Protein AF-A0A7Y7E959-F1 (afdb_monomer_lite)

Radius of gyration: 25.01 Å; chains: 1; bounding box: 58×34×70 Å

Secondary structure (DSSP, 8-state):
-------TT---PSPP-------GGG--PPTT---TT--SS--HHHHHHHHH----PPPPPPPPPPPP-----------------EEEEE----TT--SPPPEEEEETT-SS--S---B-HHHHHHHHTSTTEEE-TTTTGGGG--

Structure (mmCIF, N/CA/C/O backbone):
data_AF-A0A7Y7E959-F1
#
_entry.id   AF-A0A7Y7E959-F1
#
loop_
_atom_site.group_PDB
_atom_site.id
_atom_site.type_symbol
_atom_site.label_atom_id
_atom_site.label_alt_id
_atom_site.label_comp_id
_atom_site.label_asym_id
_atom_site.label_entity_id
_atom_site.label_seq_id
_atom_site.pdbx_PDB_ins_code
_atom_site.Cartn_x
_atom_site.Cartn_y
_atom_site.Cartn_z
_atom_site.occupancy
_atom_site.B_iso_or_equiv
_atom_site.auth_seq_id
_atom_site.auth_comp_id
_atom_site.auth_asym_id
_atom_site.auth_atom_id
_atom_site.pdbx_PDB_model_num
ATOM 1 N N . MET A 1 1 ? -0.952 -11.302 -25.608 1.00 34.75 1 MET A N 1
ATOM 2 C CA . MET A 1 1 ? -1.424 -11.333 -24.206 1.00 34.75 1 MET A CA 1
ATOM 3 C C . MET A 1 1 ? -0.225 -11.625 -23.324 1.00 34.75 1 MET A C 1
ATOM 5 O O . MET A 1 1 ? 0.268 -12.743 -23.347 1.00 34.75 1 MET A O 1
ATOM 9 N N . VAL A 1 2 ? 0.315 -10.606 -22.654 1.00 35.78 2 VAL A N 1
ATOM 10 C CA . VAL A 1 2 ? 1.487 -10.753 -21.779 1.00 35.78 2 VAL A CA 1
ATOM 11 C C . VAL A 1 2 ? 0.981 -11.127 -20.390 1.00 35.78 2 VAL A C 1
ATOM 13 O O . VAL A 1 2 ? 0.243 -10.364 -19.771 1.00 35.78 2 VAL A O 1
ATOM 16 N N . ALA A 1 3 ? 1.325 -12.327 -19.929 1.00 35.06 3 ALA A N 1
ATOM 17 C CA . ALA A 1 3 ? 0.996 -12.781 -18.588 1.00 35.06 3 ALA A CA 1
ATOM 18 C C . ALA A 1 3 ? 1.910 -12.071 -17.580 1.00 35.06 3 ALA A C 1
ATOM 20 O O . ALA A 1 3 ? 3.112 -12.328 -17.525 1.00 35.06 3 ALA A O 1
ATOM 21 N N . HIS A 1 4 ? 1.337 -11.169 -16.784 1.00 35.56 4 HIS A N 1
ATOM 22 C CA . HIS A 1 4 ? 2.003 -10.613 -15.612 1.00 35.56 4 HIS A CA 1
ATOM 23 C C . HIS A 1 4 ? 2.053 -11.691 -14.528 1.00 35.56 4 HIS A C 1
ATOM 25 O O . HIS A 1 4 ? 1.035 -12.045 -13.933 1.00 35.56 4 HIS A O 1
ATOM 31 N N . GLN A 1 5 ? 3.238 -12.249 -14.291 1.00 43.41 5 GLN A N 1
ATOM 32 C CA . GLN A 1 5 ? 3.444 -13.220 -13.226 1.00 43.41 5 GLN A CA 1
ATOM 33 C C . GLN A 1 5 ? 3.512 -12.476 -11.884 1.00 43.41 5 GLN A C 1
ATOM 35 O O . GLN A 1 5 ? 4.508 -11.834 -11.557 1.00 43.41 5 GLN A O 1
ATOM 40 N N . PHE A 1 6 ? 2.429 -12.537 -11.108 1.00 37.62 6 PHE A N 1
ATOM 41 C CA . PHE A 1 6 ? 2.390 -12.029 -9.738 1.00 37.62 6 PHE A CA 1
ATOM 42 C C . PHE A 1 6 ? 3.147 -12.987 -8.812 1.00 37.62 6 PHE A C 1
ATOM 44 O O . PHE A 1 6 ? 2.645 -14.049 -8.441 1.00 37.62 6 PHE A O 1
ATOM 51 N N . ILE A 1 7 ? 4.364 -12.615 -8.416 1.00 48.03 7 ILE A N 1
ATOM 52 C CA . ILE A 1 7 ? 5.120 -13.330 -7.383 1.00 48.03 7 ILE A CA 1
ATOM 53 C C . ILE A 1 7 ? 4.596 -12.890 -6.005 1.00 48.03 7 ILE A C 1
ATOM 55 O O . ILE A 1 7 ? 5.007 -11.875 -5.459 1.00 48.03 7 ILE A O 1
ATOM 59 N N . ALA A 1 8 ? 3.636 -13.656 -5.482 1.00 49.47 8 ALA A N 1
ATOM 60 C CA . ALA A 1 8 ? 3.380 -13.982 -4.069 1.00 49.47 8 ALA A CA 1
ATOM 61 C C . ALA A 1 8 ? 3.613 -12.930 -2.950 1.00 49.47 8 ALA A C 1
ATOM 63 O O . ALA A 1 8 ? 3.989 -13.314 -1.844 1.00 49.47 8 ALA A O 1
ATOM 64 N N . GLY A 1 9 ? 3.354 -11.639 -3.175 1.00 51.16 9 GLY A N 1
ATOM 65 C CA . GLY A 1 9 ? 3.061 -10.664 -2.108 1.00 51.16 9 GLY A CA 1
ATOM 66 C C . GLY A 1 9 ? 4.108 -10.507 -0.993 1.00 51.16 9 GLY A C 1
ATOM 67 O O . GLY A 1 9 ? 3.758 -10.072 0.101 1.00 51.16 9 GLY A O 1
ATOM 68 N N . ARG A 1 10 ? 5.374 -10.867 -1.231 1.00 48.09 10 ARG A N 1
ATOM 69 C CA . ARG A 1 10 ? 6.486 -10.548 -0.329 1.00 48.09 10 ARG A CA 1
ATOM 70 C C . ARG A 1 10 ? 7.177 -9.299 -0.850 1.00 48.09 10 ARG A C 1
ATOM 72 O O . ARG A 1 10 ? 7.672 -9.302 -1.974 1.00 48.09 10 ARG A O 1
ATOM 79 N N . ASP A 1 11 ? 7.200 -8.257 -0.026 1.00 48.28 11 ASP A N 1
ATOM 80 C CA . ASP A 1 11 ? 7.932 -7.019 -0.288 1.00 48.28 11 ASP A CA 1
ATOM 81 C C . ASP A 1 11 ? 9.433 -7.325 -0.187 1.00 48.28 11 ASP A C 1
ATOM 83 O O . ASP A 1 11 ? 10.053 -7.279 0.876 1.00 48.28 11 ASP A O 1
ATOM 87 N N . LEU A 1 12 ? 10.007 -7.777 -1.301 1.00 52.44 12 LEU A N 1
ATOM 88 C CA . LEU A 1 12 ? 11.447 -7.883 -1.448 1.00 52.44 12 LEU A CA 1
ATOM 89 C C . LEU A 1 12 ? 11.965 -6.464 -1.681 1.00 52.44 12 LEU A C 1
ATOM 91 O O . LEU A 1 12 ? 11.707 -5.865 -2.725 1.00 52.44 12 LEU A O 1
ATOM 95 N N . CYS A 1 13 ? 12.676 -5.927 -0.690 1.00 48.81 13 CYS A N 1
ATOM 96 C CA . CYS A 1 13 ? 13.436 -4.690 -0.828 1.00 48.81 13 CYS A CA 1
ATOM 97 C C . CYS A 1 13 ? 14.339 -4.829 -2.066 1.00 48.81 13 CYS A C 1
ATOM 99 O O . CYS A 1 13 ? 15.166 -5.744 -2.117 1.00 48.81 13 CYS A O 1
ATOM 101 N N . GLU A 1 14 ? 14.141 -3.997 -3.095 1.00 47.03 14 GLU A N 1
ATOM 102 C CA . GLU A 1 14 ? 15.029 -4.007 -4.258 1.00 47.03 14 GLU A CA 1
ATOM 103 C C . GLU A 1 14 ? 16.472 -3.735 -3.802 1.00 47.03 14 GLU A C 1
ATOM 105 O O . GLU A 1 14 ? 16.700 -2.843 -2.981 1.00 47.03 14 GLU A O 1
ATOM 110 N N . PRO A 1 15 ? 17.449 -4.517 -4.295 1.00 53.41 15 PRO A N 1
ATOM 111 C CA . PRO A 1 15 ? 17.423 -5.207 -5.581 1.00 53.41 15 PRO A CA 1
ATOM 112 C C . PRO A 1 15 ? 16.905 -6.651 -5.489 1.00 53.41 15 PRO A C 1
ATOM 114 O O . PRO A 1 15 ? 17.534 -7.523 -4.891 1.00 53.41 15 PRO A O 1
ATOM 117 N N . SER A 1 16 ? 15.779 -6.926 -6.151 1.00 50.38 16 SER A N 1
ATOM 118 C CA . SER A 1 16 ? 15.330 -8.298 -6.394 1.00 50.38 16 SER A CA 1
ATOM 119 C C . SER A 1 16 ? 15.933 -8.795 -7.703 1.00 50.38 16 SER A C 1
ATOM 121 O O . SER A 1 16 ? 15.857 -8.110 -8.722 1.00 50.38 16 SER A O 1
ATOM 123 N N . ASP A 1 17 ? 16.524 -9.991 -7.699 1.00 55.38 17 ASP A N 1
ATOM 124 C CA . ASP A 1 17 ? 17.016 -10.616 -8.928 1.00 55.38 17 ASP A CA 1
ATOM 125 C C . ASP A 1 17 ? 15.818 -11.002 -9.822 1.00 55.38 17 ASP A C 1
ATOM 127 O O . ASP A 1 17 ? 15.156 -12.017 -9.594 1.00 55.38 17 ASP A O 1
ATOM 131 N N . VAL A 1 18 ? 15.532 -10.202 -10.855 1.00 56.06 18 VAL A N 1
ATOM 132 C CA . VAL A 1 18 ? 14.563 -10.572 -11.897 1.00 56.06 18 VAL A CA 1
ATOM 133 C C . VAL A 1 18 ? 15.234 -11.554 -12.852 1.00 56.06 18 VAL A C 1
ATOM 135 O O . VAL A 1 18 ? 16.032 -11.182 -13.713 1.00 56.06 18 VAL A O 1
ATOM 138 N N . HIS A 1 19 ? 14.913 -12.834 -12.688 1.00 57.28 19 HIS A N 1
ATOM 139 C CA . HIS A 1 19 ? 15.298 -13.880 -13.624 1.00 57.28 19 HIS A CA 1
ATOM 140 C C . HIS A 1 19 ? 14.173 -14.083 -14.635 1.00 57.28 19 HIS A C 1
ATOM 142 O O . HIS A 1 19 ? 13.113 -14.597 -14.290 1.00 57.28 19 HIS A O 1
ATOM 148 N N . PHE A 1 20 ? 14.411 -13.715 -15.889 1.00 58.50 20 PHE A N 1
ATOM 149 C CA . PHE A 1 20 ? 13.527 -14.062 -16.993 1.00 58.50 20 PHE A CA 1
ATOM 150 C C . PHE A 1 20 ? 14.342 -14.742 -18.091 1.00 58.50 20 PHE A C 1
ATOM 152 O O . PHE A 1 20 ? 15.460 -14.333 -18.407 1.00 58.50 20 PHE A O 1
ATOM 159 N N . THR A 1 21 ? 13.811 -15.836 -18.627 1.00 62.84 21 THR A N 1
ATOM 160 C CA . THR A 1 21 ? 14.430 -16.570 -19.730 1.00 62.84 21 THR A CA 1
ATOM 161 C C . THR A 1 21 ? 13.796 -16.096 -21.024 1.00 62.84 21 THR A C 1
ATOM 163 O O . THR A 1 21 ? 12.598 -16.275 -21.225 1.00 62.84 21 THR A O 1
ATOM 166 N N . VAL A 1 22 ? 14.598 -15.495 -21.898 1.00 69.25 22 VAL A N 1
ATOM 167 C CA . VAL A 1 22 ? 14.159 -15.091 -23.236 1.00 69.25 22 VAL A CA 1
ATOM 168 C C . VAL A 1 22 ? 14.751 -16.062 -24.247 1.00 69.25 22 VAL A C 1
ATOM 170 O O . VAL A 1 22 ? 15.962 -16.300 -24.206 1.00 69.25 22 VAL A O 1
ATOM 173 N N . PRO A 1 23 ? 13.944 -16.624 -25.160 1.00 74.06 23 PRO A N 1
ATOM 174 C CA . PRO A 1 23 ? 14.478 -17.330 -26.314 1.00 74.06 23 PRO A CA 1
ATOM 175 C C . PRO A 1 23 ? 15.409 -16.406 -27.102 1.00 74.06 23 PRO A C 1
ATOM 177 O O . PRO A 1 23 ? 15.063 -15.253 -27.355 1.00 74.06 23 PRO A O 1
ATOM 180 N N . SER A 1 24 ? 16.565 -16.909 -27.533 1.00 71.94 24 SER A N 1
ATOM 181 C CA . SER A 1 24 ? 17.538 -16.127 -28.309 1.00 71.94 24 SER A CA 1
ATOM 182 C C . SER A 1 24 ? 16.961 -15.551 -29.606 1.00 71.94 24 SER A C 1
ATOM 184 O O . SER A 1 24 ? 17.486 -14.575 -30.120 1.00 71.94 24 SER A O 1
ATOM 186 N N . THR A 1 25 ? 15.856 -16.109 -30.105 1.00 79.81 25 THR A N 1
ATOM 187 C CA . THR A 1 25 ? 15.115 -15.617 -31.276 1.00 79.81 25 THR A CA 1
ATOM 188 C C . THR A 1 25 ? 14.431 -14.265 -31.065 1.00 79.81 25 THR A C 1
ATOM 190 O O . THR A 1 25 ? 13.997 -13.667 -32.038 1.00 79.81 25 THR A O 1
ATOM 193 N N . HIS A 1 26 ? 14.294 -13.793 -29.823 1.00 74.06 26 HIS A N 1
ATOM 194 C CA . HIS A 1 26 ? 13.663 -12.508 -29.498 1.00 74.06 26 HIS A CA 1
ATOM 195 C C . HIS A 1 26 ? 14.675 -11.445 -29.043 1.00 74.06 26 HIS A C 1
ATOM 197 O O . HIS A 1 26 ? 14.280 -10.432 -28.467 1.00 74.06 26 HIS A O 1
ATOM 203 N N . VAL A 1 27 ? 15.975 -11.687 -29.236 1.00 79.75 27 VAL A N 1
ATOM 204 C CA . VAL A 1 27 ? 17.041 -10.754 -28.858 1.00 79.75 27 VAL A CA 1
ATOM 205 C C . VAL A 1 27 ? 17.929 -10.508 -30.070 1.00 79.75 27 VAL A C 1
ATOM 207 O O . VAL A 1 27 ? 18.573 -11.430 -30.563 1.00 79.75 27 VAL A O 1
ATOM 210 N N . GLU A 1 28 ? 17.993 -9.258 -30.518 1.00 83.06 28 GLU A N 1
ATOM 211 C CA . GLU A 1 28 ? 18.878 -8.838 -31.604 1.00 83.06 28 GLU A CA 1
ATOM 212 C C . GLU A 1 28 ? 20.068 -8.047 -31.039 1.00 83.06 28 GLU A C 1
ATOM 214 O O . GLU A 1 28 ? 19.875 -7.158 -30.201 1.00 83.06 28 GLU A O 1
ATOM 219 N N . PRO A 1 29 ? 21.313 -8.363 -31.442 1.00 83.94 29 PRO A N 1
ATOM 220 C CA . PRO A 1 29 ? 22.469 -7.538 -31.113 1.00 83.94 29 PRO A CA 1
ATOM 221 C C . PRO A 1 29 ? 22.328 -6.133 -31.704 1.00 83.94 29 PRO A C 1
ATOM 223 O O . PRO A 1 29 ? 21.907 -5.978 -32.848 1.00 83.94 29 PRO A O 1
ATOM 226 N N . LEU A 1 30 ? 22.747 -5.112 -30.955 1.00 87.88 30 LEU A N 1
ATOM 227 C CA . LEU A 1 30 ? 22.819 -3.752 -31.486 1.00 87.88 30 LEU A CA 1
ATOM 228 C C . LEU A 1 30 ? 23.980 -3.636 -32.477 1.00 87.88 30 LEU A C 1
ATOM 230 O O . LEU A 1 30 ? 25.120 -4.000 -32.168 1.00 87.88 30 LEU A O 1
ATOM 234 N N . GLU A 1 31 ? 23.691 -3.095 -33.658 1.00 90.56 31 GLU A N 1
ATOM 235 C CA . GLU A 1 31 ? 24.688 -2.877 -34.701 1.00 90.56 31 GLU A CA 1
ATOM 236 C C . GLU A 1 31 ? 25.823 -1.964 -34.203 1.00 90.56 31 GLU A C 1
ATOM 238 O O . GLU A 1 31 ? 25.614 -1.033 -33.423 1.00 90.56 31 GLU A O 1
ATOM 243 N N . GLY A 1 32 ? 27.062 -2.278 -34.592 1.00 91.06 32 GLY A N 1
ATOM 244 C CA . GLY A 1 32 ? 28.259 -1.547 -34.158 1.00 91.06 32 GLY A CA 1
ATOM 245 C C . GLY A 1 32 ? 28.684 -1.787 -32.702 1.00 91.06 32 GLY A C 1
ATOM 246 O O . GLY A 1 32 ? 29.737 -1.300 -32.290 1.00 91.06 32 GLY A O 1
ATOM 247 N N . THR A 1 33 ? 27.926 -2.563 -31.919 1.00 88.62 33 THR A N 1
ATOM 248 C CA . THR A 1 33 ? 28.260 -2.851 -30.518 1.00 88.62 33 THR A CA 1
ATOM 249 C C . THR A 1 33 ? 29.022 -4.167 -30.392 1.00 88.62 33 THR A C 1
ATOM 251 O O . THR A 1 33 ? 28.524 -5.243 -30.720 1.00 88.62 33 THR A O 1
ATOM 254 N N . SER A 1 34 ? 30.247 -4.101 -29.868 1.00 85.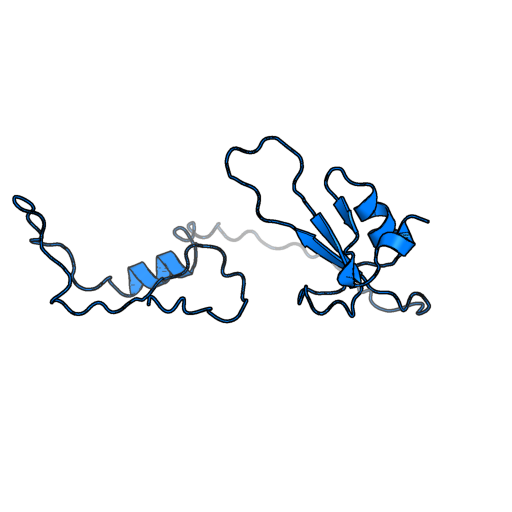88 34 SER A N 1
ATOM 255 C CA . SER A 1 34 ? 31.020 -5.299 -29.538 1.00 85.88 34 SER A CA 1
ATOM 256 C C . SER A 1 34 ? 30.619 -5.837 -28.168 1.00 85.88 34 SER A C 1
ATOM 258 O O . SER A 1 34 ? 30.806 -5.179 -27.148 1.00 85.88 34 SER A O 1
ATOM 260 N N . TYR A 1 35 ? 30.142 -7.079 -28.140 1.00 80.50 35 TYR A N 1
ATOM 261 C CA . TYR A 1 35 ? 29.845 -7.816 -26.906 1.00 80.50 35 TYR A CA 1
ATOM 262 C C . TYR A 1 35 ? 31.001 -8.729 -26.468 1.00 80.50 35 TYR A C 1
ATOM 264 O O . TYR A 1 35 ? 30.859 -9.561 -25.569 1.00 80.50 35 TYR A O 1
ATOM 272 N N . ARG A 1 36 ? 32.172 -8.602 -27.104 1.00 79.19 36 ARG A N 1
ATOM 273 C CA . ARG A 1 36 ? 33.345 -9.418 -26.786 1.00 79.19 36 ARG A CA 1
ATOM 274 C C . ARG A 1 36 ? 33.820 -9.110 -25.362 1.00 79.19 36 ARG A C 1
ATOM 276 O O . ARG A 1 36 ? 34.154 -7.976 -25.048 1.00 79.19 36 ARG A O 1
ATOM 283 N N . GLY A 1 37 ? 33.870 -10.134 -24.510 1.00 76.12 37 GLY A N 1
ATOM 284 C CA . GLY A 1 37 ? 34.273 -10.002 -23.104 1.00 76.12 37 GLY A CA 1
ATOM 285 C C . GLY A 1 37 ? 33.123 -9.721 -22.135 1.00 76.12 37 GLY A C 1
ATOM 286 O O . GLY A 1 37 ? 33.355 -9.741 -20.928 1.00 76.12 37 GLY A O 1
ATOM 287 N N . VAL A 1 38 ? 31.890 -9.534 -22.625 1.00 74.69 38 VAL A N 1
ATOM 288 C CA . VAL A 1 38 ? 30.703 -9.476 -21.763 1.00 74.69 38 VAL A CA 1
ATOM 289 C C . VAL A 1 38 ? 30.435 -10.884 -21.220 1.00 74.69 38 VAL A C 1
ATOM 291 O O . VAL A 1 38 ? 30.176 -11.805 -22.001 1.00 74.69 38 VAL A O 1
ATOM 294 N N . PRO A 1 39 ? 30.501 -11.104 -19.895 1.00 65.38 39 PRO A N 1
ATOM 295 C CA . PRO A 1 39 ? 30.267 -12.425 -19.334 1.00 65.38 39 PRO A CA 1
ATOM 296 C C . PRO A 1 39 ? 28.808 -12.838 -19.556 1.00 65.38 39 PRO A C 1
ATOM 298 O O . PRO A 1 39 ? 27.894 -12.238 -18.997 1.00 65.38 39 PRO A O 1
ATOM 301 N N . ILE A 1 40 ? 28.593 -13.910 -20.323 1.00 69.38 40 ILE A N 1
ATOM 302 C CA . ILE A 1 40 ? 27.257 -14.482 -20.595 1.00 69.38 40 ILE A CA 1
ATOM 303 C C . ILE A 1 40 ? 26.606 -14.998 -19.295 1.00 69.38 40 ILE A C 1
ATOM 305 O O . ILE A 1 40 ? 25.390 -15.142 -19.192 1.00 69.38 40 ILE A O 1
ATOM 309 N N . ARG A 1 41 ? 27.416 -15.259 -18.261 1.00 62.44 41 ARG A N 1
ATOM 310 C CA . ARG A 1 41 ? 26.965 -15.655 -16.925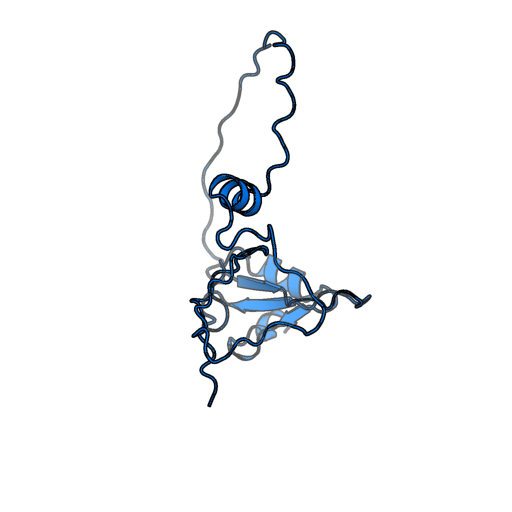 1.00 62.44 41 ARG A CA 1
ATOM 311 C C . ARG A 1 41 ? 27.557 -14.717 -15.881 1.00 62.44 41 ARG A C 1
ATOM 313 O O . ARG A 1 41 ? 28.770 -14.510 -15.843 1.00 62.44 41 ARG A O 1
ATOM 320 N N . ARG A 1 42 ? 26.714 -14.190 -14.989 1.00 64.62 42 ARG A N 1
ATOM 321 C CA . ARG A 1 42 ? 27.190 -13.462 -13.806 1.00 64.62 42 ARG A CA 1
ATOM 322 C C . ARG A 1 42 ? 27.929 -14.430 -12.881 1.00 64.62 42 ARG A C 1
ATOM 324 O O . ARG A 1 42 ? 27.439 -15.515 -12.579 1.00 64.62 42 ARG A O 1
ATOM 331 N N . HIS A 1 43 ? 29.103 -14.023 -12.407 1.00 72.50 43 HIS A N 1
ATOM 332 C CA . HIS A 1 43 ? 29.883 -14.803 -11.449 1.00 72.50 43 HIS A CA 1
ATOM 333 C C . HIS A 1 43 ? 29.087 -14.975 -10.143 1.00 72.50 43 HIS A C 1
ATOM 335 O O . HIS A 1 43 ? 28.620 -13.986 -9.577 1.00 72.50 43 HIS A O 1
ATOM 341 N N . LEU A 1 44 ? 28.971 -16.201 -9.619 1.00 63.72 44 LEU A N 1
ATOM 342 C CA . LEU A 1 44 ? 28.147 -16.512 -8.434 1.00 63.72 44 LEU A CA 1
ATOM 343 C C . LEU A 1 44 ? 28.481 -15.627 -7.217 1.00 63.72 44 LEU A C 1
ATOM 345 O O . LEU A 1 44 ? 27.588 -15.187 -6.501 1.00 63.72 44 LEU A O 1
ATOM 349 N N . LYS A 1 45 ? 29.760 -15.271 -7.024 1.00 63.09 45 LYS A N 1
ATOM 350 C CA . LYS A 1 45 ? 30.181 -14.318 -5.972 1.00 63.09 45 LYS A CA 1
ATOM 351 C C . LYS A 1 45 ? 29.654 -12.888 -6.177 1.00 63.09 45 LYS A C 1
ATOM 353 O O . LYS A 1 45 ? 29.420 -12.187 -5.201 1.00 63.09 45 LYS A O 1
ATOM 358 N N . ALA A 1 46 ? 29.482 -12.430 -7.418 1.00 61.25 46 ALA A N 1
ATOM 359 C CA . ALA A 1 46 ? 28.884 -11.124 -7.698 1.00 61.25 46 ALA A CA 1
ATOM 360 C C . ALA A 1 46 ? 27.384 -11.126 -7.365 1.00 61.25 46 ALA A C 1
ATOM 362 O O . ALA A 1 46 ? 26.904 -10.177 -6.755 1.00 61.25 46 ALA A O 1
ATOM 363 N N . ILE A 1 47 ? 26.692 -12.232 -7.664 1.00 65.38 47 ILE A N 1
ATOM 364 C CA . ILE A 1 47 ? 25.292 -12.455 -7.271 1.00 65.38 47 ILE A CA 1
ATOM 365 C C . ILE A 1 47 ? 25.165 -12.470 -5.739 1.00 65.38 47 ILE A C 1
ATOM 367 O O . ILE A 1 47 ? 24.332 -11.766 -5.182 1.00 65.38 47 ILE A O 1
ATOM 371 N N . ALA A 1 48 ? 26.040 -13.192 -5.032 1.00 63.00 48 ALA A N 1
ATOM 372 C CA . ALA A 1 48 ? 26.031 -13.239 -3.566 1.00 63.00 48 ALA A CA 1
ATOM 373 C C . ALA A 1 48 ? 26.276 -11.864 -2.904 1.00 63.00 48 ALA A C 1
ATOM 375 O O . ALA A 1 48 ? 25.654 -11.546 -1.890 1.00 63.00 48 ALA A O 1
ATOM 376 N N . ARG A 1 49 ? 27.149 -11.029 -3.488 1.00 61.38 49 ARG A N 1
ATOM 377 C CA . ARG A 1 49 ? 27.393 -9.651 -3.021 1.00 61.38 49 ARG A CA 1
ATOM 378 C C . ARG A 1 49 ? 26.182 -8.746 -3.238 1.00 61.38 49 ARG A C 1
ATOM 380 O O . ARG A 1 49 ? 25.793 -8.046 -2.312 1.00 61.38 49 ARG A O 1
ATOM 387 N N . ALA A 1 50 ? 25.559 -8.810 -4.416 1.00 62.31 50 ALA A N 1
ATOM 388 C CA . ALA A 1 50 ? 24.340 -8.054 -4.705 1.00 62.31 50 ALA A CA 1
ATOM 389 C C . ALA A 1 50 ? 23.190 -8.447 -3.760 1.00 62.31 50 ALA A C 1
ATOM 391 O O . ALA A 1 50 ? 22.520 -7.579 -3.212 1.00 62.31 50 ALA A O 1
ATOM 392 N N . ARG A 1 51 ? 23.032 -9.750 -3.489 1.00 61.03 51 ARG A N 1
ATOM 393 C CA . ARG A 1 51 ? 21.983 -10.294 -2.609 1.00 61.03 51 ARG A CA 1
ATOM 394 C C . ARG A 1 51 ? 22.098 -9.904 -1.143 1.00 61.03 51 ARG A C 1
ATOM 396 O O . ARG A 1 51 ? 21.099 -9.908 -0.437 1.00 61.03 51 ARG A O 1
ATOM 403 N N . THR A 1 52 ? 23.306 -9.656 -0.651 1.00 60.66 52 THR A N 1
ATOM 404 C CA . THR A 1 52 ? 23.524 -9.432 0.785 1.00 60.66 52 THR A CA 1
ATOM 405 C C . THR A 1 52 ? 23.589 -7.961 1.166 1.00 60.66 52 THR A C 1
ATOM 407 O O . THR A 1 52 ? 23.629 -7.679 2.359 1.00 60.66 52 THR A O 1
ATOM 410 N N . GLY A 1 53 ? 23.611 -7.031 0.200 1.00 54.44 53 GLY A N 1
ATOM 411 C CA . GLY A 1 53 ? 23.694 -5.584 0.449 1.00 54.44 53 GLY A CA 1
ATOM 412 C C . GLY A 1 53 ? 24.927 -5.141 1.251 1.00 54.44 53 GLY A C 1
ATOM 413 O O . GLY A 1 53 ? 25.040 -3.978 1.626 1.00 54.44 53 GLY A O 1
ATOM 414 N N . ARG A 1 54 ? 25.860 -6.055 1.545 1.00 47.28 54 ARG A N 1
ATOM 415 C CA . ARG A 1 54 ? 27.035 -5.780 2.366 1.00 47.28 54 ARG A CA 1
ATOM 416 C C . ARG A 1 54 ? 28.175 -5.340 1.460 1.00 47.28 54 ARG A C 1
ATOM 418 O O . ARG A 1 54 ? 28.747 -6.144 0.722 1.00 47.28 54 ARG A O 1
ATOM 425 N N . SER A 1 55 ? 28.533 -4.064 1.575 1.00 54.59 55 SER A N 1
ATOM 426 C CA . SER A 1 55 ? 29.900 -3.606 1.325 1.00 54.59 55 SER A CA 1
ATOM 427 C C . SER A 1 55 ? 30.890 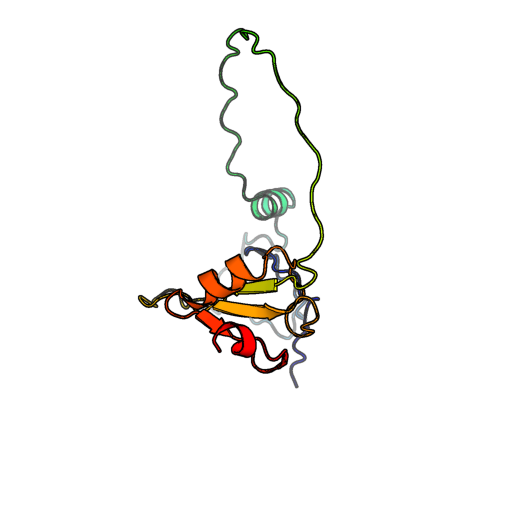-4.491 2.087 1.00 54.59 55 SER A C 1
ATOM 429 O O . SER A 1 55 ? 30.529 -5.116 3.088 1.00 54.59 55 SER A O 1
ATOM 431 N N . HIS A 1 56 ? 32.130 -4.562 1.591 1.00 50.53 56 HIS A N 1
ATOM 432 C CA . HIS A 1 56 ? 33.228 -5.290 2.231 1.00 50.53 56 HIS A CA 1
ATOM 433 C C . HIS A 1 56 ? 33.177 -5.139 3.762 1.00 50.53 56 HIS A C 1
ATOM 435 O O . HIS A 1 56 ? 33.009 -4.011 4.233 1.00 50.53 56 HIS A O 1
ATOM 441 N N . PRO A 1 57 ? 33.316 -6.230 4.542 1.00 55.53 57 PRO A N 1
ATOM 442 C CA . PRO A 1 57 ? 33.449 -6.087 5.982 1.00 55.53 57 PRO A CA 1
ATOM 443 C C . PRO A 1 57 ? 34.645 -5.173 6.251 1.00 55.53 57 PRO A C 1
ATOM 445 O O . PRO A 1 57 ? 35.731 -5.392 5.706 1.00 55.53 57 PRO A O 1
ATOM 448 N N . ALA A 1 58 ? 34.422 -4.128 7.047 1.00 58.38 58 ALA A N 1
ATOM 449 C CA . ALA A 1 58 ? 35.510 -3.328 7.581 1.00 58.38 58 ALA A CA 1
ATOM 450 C C . ALA A 1 58 ? 36.498 -4.265 8.306 1.00 58.38 58 ALA A C 1
ATOM 452 O O . ALA A 1 58 ? 36.058 -5.265 8.891 1.00 58.38 58 A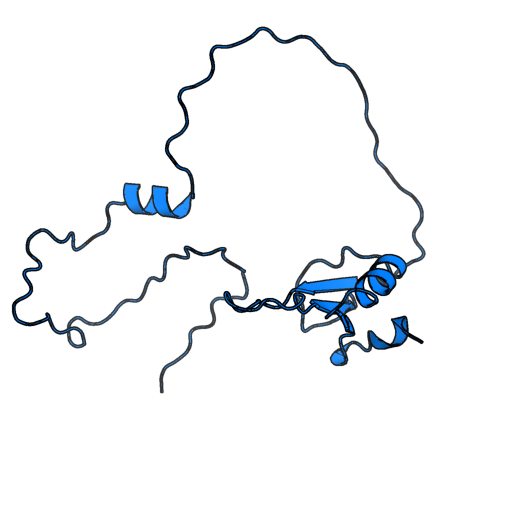LA A O 1
ATOM 453 N N . PRO A 1 59 ? 37.814 -3.989 8.253 1.00 63.19 59 PRO A N 1
ATOM 454 C CA . PRO A 1 59 ? 38.782 -4.750 9.033 1.00 63.19 59 PRO A CA 1
ATOM 455 C C . PRO A 1 59 ? 38.349 -4.765 10.508 1.00 63.19 59 PRO A C 1
ATOM 457 O O . PRO A 1 59 ? 37.816 -3.760 10.990 1.00 63.19 59 PRO A O 1
ATOM 460 N N . PRO A 1 60 ? 38.513 -5.897 11.215 1.00 65.25 60 PRO A N 1
ATOM 461 C CA . PRO A 1 60 ? 38.030 -6.017 12.581 1.00 65.25 60 PRO A CA 1
ATOM 462 C C . PRO A 1 60 ? 38.693 -4.951 13.466 1.00 65.25 60 PRO A C 1
ATOM 464 O O . PRO A 1 60 ? 39.912 -4.772 13.379 1.00 65.25 60 PRO A O 1
ATOM 467 N N . PRO A 1 61 ? 37.928 -4.243 14.316 1.00 64.31 61 PRO A N 1
ATOM 468 C CA . PRO A 1 61 ? 38.518 -3.388 15.331 1.00 64.31 61 PRO A CA 1
ATOM 469 C C . PRO A 1 61 ? 39.308 -4.245 16.326 1.00 64.31 61 PRO A C 1
ATOM 471 O O . PRO A 1 61 ? 38.902 -5.352 16.689 1.00 64.31 61 PRO A O 1
ATOM 474 N N . THR A 1 62 ? 40.454 -3.723 16.749 1.00 61.50 62 THR A N 1
ATOM 475 C CA . THR A 1 62 ? 41.331 -4.309 17.764 1.00 61.50 62 THR A CA 1
ATOM 476 C C . THR A 1 62 ? 40.526 -4.624 19.040 1.00 61.50 62 THR A C 1
ATOM 478 O O . THR A 1 62 ? 39.763 -3.763 19.481 1.00 61.50 62 THR A O 1
ATOM 481 N N . PRO A 1 63 ? 40.652 -5.821 19.649 1.00 49.50 63 PRO A N 1
ATOM 482 C CA . PRO A 1 63 ? 39.852 -6.184 20.815 1.00 49.50 63 PRO A CA 1
ATOM 483 C C . PRO A 1 63 ? 40.177 -5.295 22.021 1.00 49.50 63 PRO A C 1
ATOM 485 O O . PRO A 1 63 ? 41.318 -5.247 22.477 1.00 49.50 63 PRO A O 1
ATOM 488 N N . GLN A 1 64 ? 39.156 -4.626 22.556 1.00 54.16 64 GLN A N 1
ATOM 489 C CA . GLN A 1 64 ? 39.211 -3.902 23.823 1.00 54.16 64 GLN A CA 1
ATOM 490 C C . GLN A 1 64 ? 38.619 -4.795 24.938 1.00 54.16 64 GLN A C 1
ATOM 492 O O . GLN A 1 64 ? 37.581 -5.420 24.709 1.00 54.16 64 GLN A O 1
ATOM 497 N N . PRO A 1 65 ? 39.247 -4.906 26.126 1.00 46.31 65 PRO A N 1
ATOM 498 C CA . PRO A 1 65 ? 38.746 -5.742 27.222 1.00 46.31 65 PRO A CA 1
ATOM 499 C C . PRO A 1 65 ? 37.377 -5.283 27.748 1.00 46.31 65 PRO A C 1
ATOM 501 O O . PRO A 1 65 ? 37.142 -4.088 27.928 1.00 46.31 65 PRO A O 1
ATOM 504 N N . ALA A 1 66 ? 36.490 -6.246 28.016 1.00 42.91 66 ALA A N 1
ATOM 505 C CA . ALA A 1 66 ? 35.125 -6.027 28.487 1.00 42.91 66 ALA A CA 1
ATOM 506 C C . ALA A 1 66 ? 35.058 -5.674 29.984 1.00 42.91 66 ALA A C 1
ATOM 508 O O . ALA A 1 66 ? 35.682 -6.334 30.814 1.00 42.91 66 ALA A O 1
ATOM 509 N N . ALA A 1 67 ? 34.229 -4.684 30.325 1.00 45.75 67 ALA A N 1
ATOM 510 C CA . ALA A 1 67 ? 33.721 -4.457 31.678 1.00 45.75 67 ALA A CA 1
ATOM 511 C C . ALA A 1 67 ? 32.303 -5.058 31.808 1.00 45.75 67 ALA A C 1
ATOM 513 O O . ALA A 1 67 ? 31.567 -5.067 30.816 1.00 45.75 67 ALA A O 1
ATOM 514 N N . PRO A 1 68 ? 31.895 -5.568 32.986 1.00 46.22 68 PRO A N 1
ATOM 515 C CA . PRO A 1 68 ? 30.602 -6.218 33.156 1.00 46.22 68 PRO A CA 1
ATOM 516 C C . PRO A 1 68 ? 29.503 -5.191 33.460 1.00 46.22 68 PRO A C 1
ATOM 518 O O . PRO A 1 68 ? 29.712 -4.259 34.234 1.00 46.22 68 PRO A O 1
ATOM 521 N N . ALA A 1 69 ? 28.306 -5.408 32.915 1.00 42.31 69 ALA A N 1
ATOM 522 C CA . ALA A 1 69 ? 27.086 -4.767 33.392 1.00 42.31 69 ALA A CA 1
ATOM 523 C C . ALA A 1 69 ? 26.001 -5.830 33.590 1.00 42.31 69 ALA A C 1
ATOM 525 O O . ALA A 1 69 ? 25.558 -6.490 32.651 1.00 42.31 69 ALA A O 1
ATOM 526 N N . SER A 1 70 ? 25.643 -6.004 34.858 1.00 40.59 70 SER A N 1
ATOM 527 C CA . SER A 1 70 ? 24.553 -6.824 35.373 1.00 40.59 70 SER A CA 1
ATOM 528 C C . SER A 1 70 ? 23.191 -6.152 35.179 1.00 40.59 70 SER A C 1
ATOM 530 O O . SER A 1 70 ? 23.089 -4.934 35.297 1.00 40.59 70 SER A O 1
ATOM 532 N N . GLY A 1 71 ? 22.145 -6.979 35.062 1.00 33.59 71 GLY A N 1
ATOM 533 C CA . GLY A 1 71 ? 20.743 -6.619 35.327 1.00 33.59 71 GLY A CA 1
ATOM 534 C C . GLY A 1 71 ? 20.013 -5.981 34.139 1.00 33.59 71 GLY A C 1
ATOM 535 O O . GLY A 1 71 ? 20.582 -5.186 33.414 1.00 33.59 71 GLY A O 1
ATOM 536 N N . ALA A 1 72 ? 18.744 -6.255 33.861 1.00 37.09 72 ALA A N 1
ATOM 537 C CA . ALA A 1 72 ? 17.747 -7.046 34.557 1.00 37.09 72 ALA A CA 1
ATOM 538 C C . ALA A 1 72 ? 16.663 -7.466 33.553 1.00 37.09 72 ALA A C 1
ATOM 540 O O . ALA A 1 72 ? 16.418 -6.797 32.551 1.00 37.09 72 ALA A O 1
ATOM 541 N N . SER A 1 73 ? 16.023 -8.587 33.869 1.00 47.38 73 SER A N 1
ATOM 542 C CA . SER A 1 73 ? 14.784 -9.091 33.287 1.00 47.38 73 SER A CA 1
ATOM 543 C C . SER A 1 73 ? 13.668 -8.047 33.279 1.00 47.38 73 SER A C 1
ATOM 545 O O . SER A 1 73 ? 13.552 -7.314 34.256 1.00 47.38 73 SER A O 1
ATOM 547 N N . GLN A 1 74 ? 12.775 -8.095 32.279 1.00 40.44 74 GLN A N 1
ATOM 548 C CA . GLN A 1 74 ? 11.320 -8.074 32.514 1.00 40.44 74 GLN A CA 1
ATOM 549 C C . GLN A 1 74 ? 10.497 -8.317 31.232 1.00 40.44 74 GLN A C 1
ATOM 551 O O . GLN A 1 74 ? 10.458 -7.508 30.314 1.00 40.44 74 GLN A O 1
ATOM 556 N N . ALA A 1 75 ? 9.797 -9.446 31.237 1.00 45.25 75 ALA A N 1
ATOM 557 C CA . ALA A 1 75 ? 8.413 -9.625 30.787 1.00 45.25 75 ALA A CA 1
ATOM 558 C C . ALA A 1 75 ? 7.733 -10.488 31.888 1.00 45.25 75 ALA A C 1
ATOM 560 O O . ALA A 1 75 ? 8.499 -11.129 32.624 1.00 45.25 75 ALA A O 1
ATOM 561 N N . PRO A 1 76 ? 6.389 -10.580 32.049 1.00 60.41 76 PRO A N 1
ATOM 562 C CA . PRO A 1 76 ? 5.302 -10.201 31.125 1.00 60.41 76 PRO A CA 1
ATOM 563 C C . PRO A 1 76 ? 4.036 -9.530 31.765 1.00 60.41 76 PRO A C 1
ATOM 565 O O . PRO A 1 76 ? 3.954 -9.359 32.976 1.00 60.41 76 PRO A O 1
ATOM 568 N N . ASP A 1 77 ? 3.067 -9.203 30.888 1.00 52.78 77 ASP A N 1
ATOM 569 C CA . ASP A 1 77 ? 1.582 -9.132 31.007 1.00 52.78 77 ASP A CA 1
ATOM 570 C C . ASP A 1 77 ? 0.817 -8.197 31.980 1.00 52.78 77 ASP A C 1
ATOM 572 O O . ASP A 1 77 ? 0.888 -8.349 33.196 1.00 52.78 77 ASP A O 1
ATOM 576 N N . ALA A 1 78 ? -0.064 -7.344 31.403 1.00 48.44 78 ALA A N 1
ATOM 577 C CA . ALA A 1 78 ? -1.533 -7.228 31.649 1.00 48.44 78 ALA A CA 1
ATOM 578 C C . ALA A 1 78 ? -2.125 -5.900 31.075 1.00 48.44 78 ALA A C 1
ATOM 580 O O . ALA A 1 78 ? -1.366 -4.936 30.970 1.00 48.44 78 ALA A O 1
ATOM 581 N N . PRO A 1 79 ? -3.453 -5.744 30.801 1.00 47.44 79 PRO A N 1
ATOM 582 C CA . PRO A 1 79 ? -4.552 -6.714 30.674 1.00 47.44 79 PRO A CA 1
ATOM 583 C C . PRO A 1 79 ? -5.213 -6.719 29.266 1.00 47.44 79 PRO A C 1
ATOM 585 O O . PRO A 1 79 ? -5.166 -5.742 28.522 1.00 47.44 79 PRO A O 1
ATOM 588 N N . ALA A 1 80 ? -5.896 -7.809 28.905 1.00 55.75 80 ALA A N 1
ATOM 589 C CA . ALA A 1 80 ? -6.739 -7.874 27.709 1.00 55.75 80 ALA A CA 1
ATOM 590 C C . ALA A 1 80 ? -8.126 -7.258 27.973 1.00 55.75 80 ALA A C 1
ATOM 592 O O . ALA A 1 80 ? -8.886 -7.807 28.768 1.00 55.75 80 ALA A O 1
ATOM 593 N N . ALA A 1 81 ? -8.453 -6.159 27.282 1.00 49.19 81 ALA A N 1
ATOM 594 C CA . ALA A 1 81 ? -9.823 -5.758 26.916 1.00 49.19 81 ALA A CA 1
ATOM 595 C C . ALA A 1 81 ? -9.853 -4.681 25.803 1.00 49.19 81 ALA A C 1
ATOM 597 O O . ALA A 1 81 ? -10.747 -3.845 25.775 1.00 49.19 81 ALA A O 1
ATOM 598 N N . ASP A 1 82 ? -8.887 -4.696 24.882 1.00 57.03 82 ASP A N 1
ATOM 599 C CA . ASP A 1 82 ? -9.020 -4.034 23.577 1.00 57.03 82 ASP A CA 1
ATOM 600 C C . ASP A 1 82 ? -8.767 -5.117 22.523 1.00 57.03 82 ASP A C 1
ATOM 602 O O . ASP A 1 82 ? -7.635 -5.378 22.114 1.00 57.03 82 ASP A O 1
ATOM 606 N N . THR A 1 83 ? -9.816 -5.884 22.211 1.00 67.06 83 THR A N 1
ATOM 607 C CA . THR A 1 83 ? -9.768 -6.957 21.200 1.00 67.06 83 THR A CA 1
ATOM 608 C C . THR A 1 83 ? -9.604 -6.415 19.786 1.00 67.06 83 THR A C 1
ATOM 610 O O . THR A 1 83 ? -9.261 -7.182 18.883 1.00 67.06 83 THR A O 1
ATOM 613 N N . ASP A 1 84 ? -9.824 -5.115 19.590 1.00 85.44 84 ASP A N 1
ATOM 614 C CA . ASP A 1 84 ? -9.674 -4.461 18.301 1.00 85.44 84 ASP A CA 1
ATOM 615 C C . ASP A 1 84 ? -8.190 -4.146 18.075 1.00 85.44 84 ASP A C 1
ATOM 617 O O . ASP A 1 84 ? -7.606 -3.205 18.615 1.00 85.44 84 ASP A O 1
ATOM 621 N N . ARG A 1 85 ? -7.552 -4.985 17.257 1.00 94.25 85 ARG A N 1
ATOM 622 C CA . ARG A 1 85 ? -6.200 -4.736 16.749 1.00 94.25 85 ARG A CA 1
ATOM 623 C C . ARG A 1 85 ? -6.279 -4.097 15.372 1.00 94.25 85 ARG A C 1
ATOM 625 O O . ARG A 1 85 ? -7.165 -4.403 14.572 1.00 94.25 85 ARG A O 1
ATOM 632 N N . TRP A 1 86 ? -5.308 -3.244 15.069 1.00 95.69 86 TRP A N 1
ATOM 633 C CA . TRP A 1 86 ? -5.291 -2.455 13.840 1.00 95.69 86 TRP A CA 1
ATOM 634 C C . TRP A 1 86 ? -3.950 -2.563 13.114 1.00 95.69 86 TRP A C 1
ATOM 636 O O . TRP A 1 86 ? -2.901 -2.810 13.712 1.00 95.69 86 TRP A O 1
ATOM 646 N N . LYS A 1 87 ? -3.989 -2.375 11.797 1.00 95.50 87 LYS A N 1
ATOM 647 C CA . LYS A 1 87 ? -2.845 -2.422 10.880 1.00 95.50 87 LYS A CA 1
ATOM 648 C C . LYS A 1 87 ? -2.709 -1.066 10.186 1.00 95.50 87 LYS A C 1
ATOM 650 O O . LYS A 1 87 ? -3.716 -0.441 9.855 1.00 95.50 87 LYS A O 1
ATOM 655 N N . ILE A 1 88 ? -1.482 -0.635 9.894 1.00 95.69 88 ILE A N 1
ATOM 656 C CA . ILE A 1 88 ? -1.218 0.512 9.010 1.00 95.69 88 ILE A CA 1
ATOM 657 C C . ILE A 1 88 ? -0.577 0.014 7.724 1.00 95.69 88 ILE A C 1
ATOM 659 O O . ILE A 1 88 ? 0.478 -0.615 7.744 1.00 95.69 88 ILE A O 1
ATOM 663 N N . GLN A 1 89 ? -1.174 0.388 6.601 1.00 95.69 89 GLN A N 1
ATOM 664 C CA . GLN A 1 89 ? -0.589 0.225 5.283 1.00 95.69 89 GLN A CA 1
ATOM 665 C C . GLN A 1 89 ? 0.024 1.552 4.839 1.00 95.69 89 GLN A C 1
ATOM 667 O O . GLN A 1 89 ? -0.677 2.556 4.713 1.00 95.69 89 GLN A O 1
ATOM 672 N N . GLN A 1 90 ? 1.329 1.576 4.578 1.00 93.25 90 GLN A N 1
ATOM 673 C CA . GLN A 1 90 ? 1.994 2.761 4.038 1.00 93.25 90 GLN A CA 1
ATOM 674 C C . GLN A 1 90 ? 2.103 2.665 2.518 1.00 93.25 90 GLN A C 1
ATOM 676 O O . GLN A 1 90 ? 2.869 1.854 1.995 1.00 93.25 90 GLN A O 1
ATOM 681 N N . MET A 1 91 ? 1.401 3.536 1.796 1.00 91.00 91 MET A N 1
ATOM 682 C CA . MET A 1 91 ? 1.428 3.526 0.335 1.00 91.00 91 MET A CA 1
ATOM 683 C C . MET A 1 91 ? 2.809 3.914 -0.190 1.00 91.00 91 MET A C 1
ATOM 685 O O . MET A 1 91 ? 3.561 4.662 0.450 1.00 91.00 91 MET A O 1
ATOM 689 N N . ARG A 1 92 ? 3.165 3.386 -1.364 1.00 88.50 92 ARG A N 1
ATOM 690 C CA . ARG A 1 92 ? 4.387 3.801 -2.056 1.00 88.50 92 ARG A CA 1
ATOM 691 C C . ARG A 1 92 ? 4.284 5.284 -2.407 1.00 88.50 92 ARG A C 1
ATOM 693 O O . ARG A 1 92 ? 3.226 5.774 -2.794 1.00 88.50 92 ARG A O 1
ATOM 700 N N . ARG A 1 93 ? 5.397 5.991 -2.242 1.00 86.00 93 ARG A N 1
ATOM 701 C CA . ARG A 1 93 ? 5.528 7.418 -2.533 1.00 86.00 93 ARG A CA 1
ATOM 702 C C . ARG A 1 93 ? 6.355 7.567 -3.805 1.00 86.00 93 ARG A C 1
ATOM 704 O O . ARG A 1 93 ? 7.388 6.910 -3.922 1.00 86.00 93 ARG A O 1
ATOM 711 N N . ALA A 1 94 ? 5.902 8.397 -4.743 1.00 85.94 94 ALA A N 1
ATOM 712 C CA . ALA A 1 94 ? 6.714 8.759 -5.901 1.00 85.94 94 ALA A CA 1
ATOM 713 C C . ALA A 1 94 ? 7.988 9.479 -5.432 1.00 85.94 94 ALA A C 1
ATOM 715 O O . ALA A 1 94 ? 7.961 10.205 -4.433 1.00 85.94 94 ALA A O 1
ATOM 716 N N . TYR A 1 95 ? 9.098 9.247 -6.134 1.00 83.12 95 TYR A N 1
ATOM 717 C CA . TYR A 1 95 ? 10.422 9.733 -5.733 1.00 83.12 95 TYR A CA 1
ATOM 718 C C . TYR A 1 95 ? 10.476 11.263 -5.601 1.00 83.12 95 TYR A C 1
ATOM 720 O O . TYR A 1 95 ? 11.096 11.787 -4.681 1.00 83.12 95 TYR A O 1
ATOM 728 N N . ASP A 1 96 ? 9.779 11.963 -6.488 1.00 90.62 96 ASP A N 1
ATOM 729 C CA . ASP A 1 96 ? 9.723 13.418 -6.602 1.00 90.62 96 ASP A CA 1
ATOM 730 C C . ASP A 1 96 ? 8.615 14.071 -5.763 1.00 90.62 96 ASP A C 1
ATOM 732 O O . ASP A 1 96 ? 8.525 15.298 -5.705 1.00 90.62 96 ASP A O 1
ATOM 736 N N . SER A 1 97 ? 7.768 13.293 -5.082 1.00 88.25 97 SER A N 1
ATOM 737 C CA . SER A 1 97 ? 6.697 13.898 -4.293 1.00 88.25 97 SER A CA 1
ATOM 738 C C . SER A 1 97 ? 7.269 14.598 -3.055 1.00 88.25 97 SER A C 1
ATOM 740 O O . SER A 1 97 ? 8.137 14.063 -2.361 1.00 88.25 97 SER A O 1
ATOM 742 N N . THR A 1 98 ? 6.739 15.778 -2.742 1.00 89.06 98 THR A N 1
ATOM 743 C CA . THR A 1 98 ? 7.091 16.566 -1.549 1.00 89.06 98 THR A CA 1
ATOM 744 C C . THR A 1 98 ? 6.027 16.483 -0.449 1.00 89.06 98 THR A C 1
ATOM 746 O O . THR A 1 98 ? 6.315 16.803 0.700 1.00 89.06 98 THR A O 1
ATOM 749 N N . GLY A 1 99 ? 4.831 15.967 -0.756 1.00 88.19 99 GLY A N 1
ATOM 750 C CA . GLY A 1 99 ? 3.712 15.832 0.185 1.00 88.19 99 GLY A CA 1
ATOM 751 C C . GLY A 1 99 ? 3.853 14.685 1.200 1.00 88.19 99 GLY A C 1
ATOM 752 O O . GLY A 1 99 ? 4.736 13.829 1.055 1.00 88.19 99 GLY A O 1
ATOM 753 N N . PRO A 1 100 ? 2.990 14.642 2.232 1.00 89.94 100 PRO A N 1
ATOM 754 C CA . PRO A 1 100 ? 3.003 13.581 3.235 1.00 89.94 100 PRO A CA 1
ATOM 755 C C . PRO A 1 100 ? 2.720 12.210 2.607 1.00 89.94 100 PRO A C 1
ATOM 757 O O . PRO A 1 100 ? 2.000 12.087 1.614 1.00 89.94 100 PRO A O 1
ATOM 760 N N . ARG A 1 101 ? 3.314 11.156 3.176 1.00 90.50 101 ARG A N 1
ATOM 761 C CA . ARG A 1 101 ? 3.113 9.783 2.698 1.00 90.50 101 ARG A CA 1
ATOM 762 C C . ARG A 1 101 ? 1.690 9.338 3.030 1.00 90.50 101 ARG A C 1
ATOM 764 O O . ARG A 1 101 ? 1.309 9.373 4.193 1.00 90.50 101 ARG A O 1
ATOM 771 N N . ARG A 1 102 ? 0.943 8.870 2.025 1.00 93.94 102 ARG A N 1
ATOM 772 C CA . ARG A 1 102 ? -0.397 8.318 2.256 1.00 93.94 102 ARG A CA 1
ATOM 773 C C . ARG A 1 102 ? -0.322 7.026 3.059 1.00 93.94 102 ARG A C 1
ATOM 775 O O . ARG A 1 102 ? 0.481 6.138 2.750 1.00 93.94 102 ARG A O 1
ATOM 782 N N . THR A 1 103 ? -1.177 6.915 4.064 1.00 96.00 103 THR A N 1
ATOM 783 C CA . THR A 1 103 ? -1.298 5.725 4.907 1.00 96.00 103 THR A CA 1
ATOM 784 C C . THR A 1 103 ? -2.759 5.354 5.084 1.00 96.00 103 THR A C 1
ATOM 786 O O . THR A 1 103 ? -3.584 6.238 5.273 1.00 96.00 103 THR A O 1
ATOM 789 N N . VAL A 1 104 ? -3.075 4.062 5.069 1.00 97.25 104 VAL A N 1
ATOM 790 C CA . VAL A 1 104 ? -4.437 3.567 5.293 1.00 97.25 104 VAL A CA 1
ATOM 791 C C . VAL A 1 104 ? -4.469 2.733 6.569 1.00 97.25 104 VAL A C 1
ATOM 793 O O . VAL A 1 104 ? -3.637 1.839 6.739 1.00 97.25 104 VAL A O 1
ATOM 796 N N . VAL A 1 105 ? -5.405 3.032 7.471 1.00 97.00 105 VAL A N 1
ATOM 797 C CA . VAL A 1 105 ? -5.607 2.286 8.723 1.00 97.00 105 VAL A CA 1
ATOM 798 C C . VAL A 1 105 ? -6.672 1.215 8.511 1.00 97.00 105 VAL A C 1
ATOM 800 O O . VAL A 1 105 ? -7.775 1.507 8.051 1.00 97.00 105 VAL A O 1
ATOM 803 N N . HIS A 1 106 ? -6.345 -0.028 8.852 1.00 97.56 106 HIS A N 1
ATOM 804 C CA . HIS A 1 106 ? -7.188 -1.206 8.652 1.00 97.56 106 HIS A CA 1
ATOM 805 C C . HIS A 1 106 ? -7.464 -1.914 9.976 1.00 97.56 106 HIS A C 1
ATOM 807 O O . HIS A 1 106 ? -6.595 -1.966 10.843 1.00 97.56 106 HIS A O 1
ATOM 813 N N . HIS A 1 107 ? -8.635 -2.532 10.108 1.00 95.44 107 HIS A N 1
ATOM 814 C CA . HIS A 1 107 ? -8.909 -3.475 11.194 1.00 95.44 107 HIS A CA 1
ATOM 815 C C . HIS A 1 107 ? -8.094 -4.768 11.015 1.00 95.44 107 HIS A C 1
ATOM 817 O O . HIS A 1 107 ? -7.727 -5.114 9.885 1.00 95.44 107 HIS A O 1
ATOM 823 N N . GLN A 1 108 ? -7.843 -5.521 12.091 1.00 94.69 108 GLN 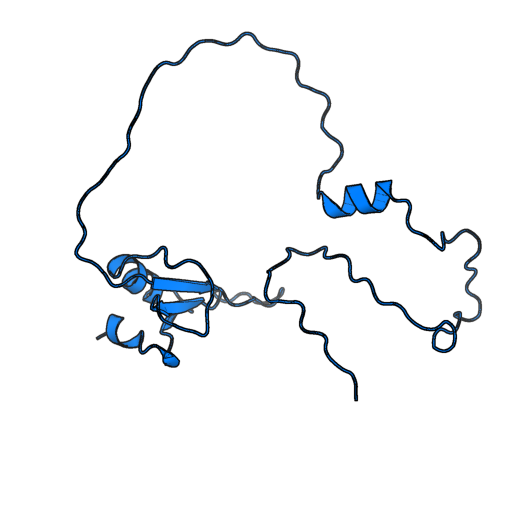A N 1
ATOM 824 C CA . GLN A 1 108 ? -7.118 -6.799 12.026 1.00 94.69 108 GLN A CA 1
ATOM 825 C C . GLN A 1 108 ? -7.735 -7.783 11.026 1.00 94.69 108 GLN A C 1
ATOM 827 O O . GLN A 1 108 ? -7.004 -8.435 10.279 1.00 94.69 108 GLN A O 1
ATOM 832 N N . ASP A 1 109 ? -9.063 -7.795 10.934 1.00 92.06 109 ASP A N 1
ATOM 833 C CA . ASP A 1 109 ? -9.821 -8.693 10.056 1.00 92.06 109 ASP A CA 1
ATOM 834 C C . ASP A 1 109 ? -9.927 -8.192 8.607 1.00 92.06 109 ASP A C 1
ATOM 836 O O . ASP A 1 109 ? -10.562 -8.827 7.765 1.00 92.06 109 ASP A O 1
ATOM 840 N N . CYS A 1 110 ? -9.316 -7.048 8.276 1.00 94.25 110 CYS A N 1
ATOM 841 C CA . CYS A 1 110 ? -9.312 -6.551 6.907 1.00 94.25 110 CYS A CA 1
ATOM 842 C C . CYS A 1 110 ? -8.525 -7.500 5.992 1.00 94.25 110 CYS A C 1
ATOM 844 O O . CYS A 1 110 ? -7.330 -7.734 6.185 1.00 94.25 110 CYS A O 1
ATOM 846 N N . TRP A 1 111 ? -9.193 -8.007 4.956 1.00 93.00 111 TRP A N 1
ATOM 847 C CA . TRP A 1 111 ? -8.622 -8.960 4.003 1.00 93.00 111 TRP A CA 1
ATOM 848 C C . TRP A 1 111 ? -7.657 -8.322 2.990 1.00 93.00 111 TRP A C 1
ATOM 850 O O . TRP A 1 111 ? -6.872 -9.042 2.368 1.00 93.00 111 TRP A O 1
ATOM 860 N N . MET A 1 112 ? -7.707 -6.995 2.811 1.00 89.12 112 MET A N 1
ATOM 861 C CA . MET A 1 112 ? -6.875 -6.282 1.832 1.00 89.12 112 MET A CA 1
ATOM 862 C C . MET A 1 112 ? -5.414 -6.153 2.269 1.00 89.12 112 MET A C 1
ATOM 864 O O . MET A 1 112 ? -4.529 -6.159 1.418 1.00 89.12 112 MET A O 1
ATOM 868 N N . GLU A 1 113 ? -5.149 -6.070 3.575 1.00 87.19 113 GLU A N 1
ATOM 869 C CA . GLU A 1 113 ? -3.799 -5.895 4.114 1.00 87.19 113 GLU A CA 1
ATOM 870 C C . GLU A 1 113 ? -3.394 -7.099 4.976 1.00 87.19 113 GLU A C 1
ATOM 872 O O . GLU A 1 113 ? -4.012 -7.413 6.000 1.00 87.19 113 GLU A O 1
ATOM 877 N N . ARG A 1 114 ? -2.322 -7.782 4.556 1.00 82.38 114 ARG A N 1
ATOM 878 C CA . ARG A 1 114 ? -1.812 -9.002 5.208 1.00 82.38 114 ARG A CA 1
ATOM 879 C C . ARG A 1 114 ? -0.687 -8.733 6.216 1.00 82.38 114 ARG A C 1
ATOM 881 O O . ARG A 1 114 ? -0.104 -9.687 6.726 1.00 82.38 114 ARG A O 1
ATOM 888 N N . GLY A 1 115 ? -0.393 -7.466 6.506 1.00 81.12 115 GLY A N 1
ATOM 889 C CA . GLY A 1 115 ? 0.561 -7.057 7.534 1.00 81.12 115 GLY A CA 1
ATOM 890 C C . GLY A 1 115 ? 0.111 -7.349 8.975 1.00 81.12 115 GLY A C 1
ATOM 891 O O . GLY A 1 115 ? -1.048 -7.703 9.213 1.00 81.12 115 GLY A O 1
ATOM 892 N N . PRO A 1 116 ? 1.028 -7.211 9.947 1.00 83.06 116 PRO A N 1
ATOM 893 C CA . PRO A 1 116 ? 0.749 -7.462 11.357 1.00 83.06 116 PRO A CA 1
ATOM 894 C C . PRO A 1 116 ? -0.179 -6.393 11.956 1.00 83.06 116 PRO A C 1
ATOM 896 O O . PRO A 1 116 ? -0.096 -5.209 11.623 1.00 83.06 116 PRO A O 1
ATOM 899 N N . ALA A 1 117 ? -1.090 -6.828 12.832 1.00 86.88 117 ALA A N 1
ATOM 900 C CA . ALA A 1 117 ? -2.024 -5.959 13.548 1.00 86.88 117 ALA A CA 1
ATOM 901 C C . ALA A 1 117 ? -1.418 -5.526 14.889 1.00 86.88 117 ALA A C 1
ATOM 903 O O . ALA A 1 117 ? -1.767 -6.035 15.958 1.00 86.88 117 ALA A O 1
ATOM 904 N N . ASP A 1 118 ? -0.446 -4.621 14.806 1.00 91.38 118 ASP A N 1
ATOM 905 C CA . ASP A 1 118 ? 0.383 -4.235 15.950 1.00 91.38 118 ASP A CA 1
ATOM 906 C C . ASP A 1 118 ? -0.205 -3.086 16.775 1.00 91.38 118 ASP A C 1
ATOM 908 O O . ASP A 1 118 ? 0.238 -2.858 17.903 1.00 91.38 118 ASP A O 1
ATOM 912 N N . LEU A 1 119 ? -1.225 -2.402 16.255 1.00 93.62 119 LEU A N 1
ATOM 913 C CA . LEU A 1 119 ? -1.767 -1.193 16.864 1.00 93.62 119 LEU A CA 1
ATOM 914 C C . LEU A 1 119 ? -2.970 -1.490 17.757 1.00 93.62 119 LEU A C 1
ATOM 916 O O . LEU A 1 119 ? -3.832 -2.297 17.403 1.00 93.62 119 LEU A O 1
ATOM 920 N N . THR A 1 120 ? -3.033 -0.792 18.889 1.00 94.62 120 THR A N 1
ATOM 921 C CA . THR A 1 120 ? -4.248 -0.666 19.709 1.00 94.62 120 THR A CA 1
ATOM 922 C C . THR A 1 120 ? -5.238 0.312 19.075 1.00 94.62 120 THR A C 1
ATOM 924 O O . THR A 1 120 ? -4.879 1.066 18.162 1.00 94.62 120 THR A O 1
ATOM 927 N N . THR A 1 121 ? -6.473 0.349 19.574 1.00 94.19 121 THR A N 1
ATOM 928 C CA . THR A 1 121 ? -7.497 1.293 19.106 1.00 94.19 121 THR A CA 1
ATOM 929 C C . THR A 1 121 ? -7.056 2.749 19.277 1.00 94.19 121 THR A C 1
ATOM 931 O O . THR A 1 121 ? -7.147 3.539 18.338 1.00 94.19 121 THR A O 1
ATOM 934 N N . GLU A 1 122 ? -6.478 3.110 20.425 1.00 94.06 122 GLU A N 1
ATOM 935 C CA . GLU A 1 122 ? -5.951 4.464 20.663 1.00 94.06 122 GLU A CA 1
ATOM 936 C C . GLU A 1 122 ? -4.846 4.845 19.668 1.00 94.06 122 GLU A C 1
ATOM 938 O O . GLU A 1 122 ? -4.834 5.951 19.121 1.00 9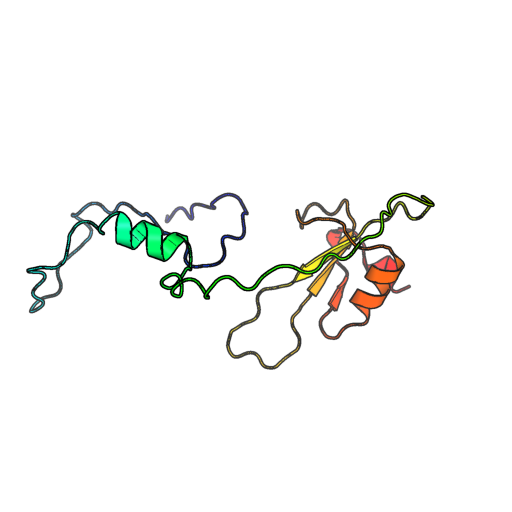4.06 122 GLU A O 1
ATOM 943 N N . GLN A 1 123 ? -3.933 3.913 19.379 1.00 94.69 123 GLN A N 1
ATOM 944 C CA . GLN A 1 123 ? -2.863 4.131 18.405 1.00 94.69 123 GLN A CA 1
ATOM 945 C C . GLN A 1 123 ? -3.406 4.266 16.978 1.00 94.69 123 GLN A C 1
ATOM 947 O O . GLN A 1 123 ? -2.855 5.032 16.186 1.00 94.69 123 GLN A O 1
ATOM 952 N N . ALA A 1 124 ? -4.482 3.551 16.645 1.00 95.44 124 ALA A N 1
ATOM 953 C CA . ALA A 1 124 ? -5.166 3.672 15.365 1.00 95.44 124 ALA A CA 1
ATOM 954 C C . ALA A 1 124 ? -5.845 5.044 15.210 1.00 95.44 124 ALA A C 1
ATOM 956 O O . ALA A 1 124 ? -5.697 5.680 14.165 1.00 95.44 124 ALA A O 1
ATOM 957 N N . VAL A 1 125 ? -6.510 5.541 16.261 1.00 96.00 125 VAL A N 1
ATOM 958 C CA . VAL A 1 125 ? -7.083 6.900 16.294 1.00 96.00 125 VAL A CA 1
ATOM 959 C C . VAL A 1 125 ? -5.989 7.951 16.109 1.00 96.00 125 VAL A C 1
ATOM 961 O O . VAL A 1 125 ? -6.133 8.856 15.289 1.00 96.00 125 VAL A O 1
ATOM 964 N N . GLU A 1 126 ? -4.864 7.820 16.813 1.00 96.19 126 GLU A N 1
ATOM 965 C CA . GLU A 1 126 ? -3.742 8.750 16.667 1.00 96.19 126 GLU A CA 1
ATOM 966 C C . GLU A 1 126 ? -3.112 8.684 15.268 1.00 96.19 126 GLU A C 1
ATOM 968 O O . GLU A 1 126 ? -2.763 9.708 14.680 1.00 96.19 126 GLU A O 1
ATOM 973 N N . ALA A 1 127 ? -3.014 7.492 14.676 1.00 95.12 127 ALA A N 1
ATOM 974 C CA . ALA A 1 127 ? -2.538 7.336 13.307 1.00 95.12 127 ALA A CA 1
ATOM 975 C C . ALA A 1 127 ? -3.436 8.063 12.297 1.00 95.12 127 ALA A C 1
ATOM 977 O O . ALA A 1 127 ? -2.914 8.698 11.381 1.00 95.12 127 ALA A O 1
ATOM 978 N N . LEU A 1 128 ? -4.758 8.031 12.493 1.00 97.06 128 LEU A N 1
ATOM 979 C CA . LEU A 1 128 ? -5.734 8.723 11.647 1.00 97.06 128 LEU A CA 1
ATOM 980 C C . LEU A 1 128 ? -5.680 10.254 11.750 1.00 97.06 128 LEU A C 1
ATOM 982 O O . LEU A 1 128 ? -6.205 10.932 10.872 1.00 97.06 128 LEU A O 1
ATOM 986 N N . ARG A 1 129 ? -5.028 10.818 12.773 1.00 96.19 129 ARG A N 1
ATOM 987 C CA . ARG A 1 129 ? -4.802 12.272 12.879 1.00 96.19 129 ARG A CA 1
ATOM 988 C C . ARG A 1 129 ? -3.628 12.758 12.026 1.00 96.19 129 ARG A C 1
ATOM 990 O O . ARG A 1 129 ? -3.459 13.963 11.844 1.00 96.19 129 ARG A O 1
ATOM 997 N N . ARG A 1 130 ? -2.790 11.851 11.511 1.00 95.00 130 ARG A N 1
ATOM 998 C CA . ARG A 1 130 ? -1.605 12.221 10.726 1.00 95.00 130 ARG A CA 1
ATOM 999 C C . ARG A 1 130 ? -2.001 12.720 9.328 1.00 95.00 130 ARG A C 1
ATOM 1001 O O . ARG A 1 130 ? -2.901 12.156 8.709 1.00 95.00 130 ARG A O 1
ATOM 1008 N N . PRO A 1 131 ? -1.298 13.721 8.768 1.00 95.06 131 PRO A N 1
ATOM 1009 C CA . PRO A 1 131 ? -1.546 14.172 7.402 1.00 95.06 131 PRO A CA 1
ATOM 1010 C C . PRO A 1 131 ? -1.399 13.034 6.384 1.00 95.06 131 PRO A C 1
ATOM 1012 O O . PRO A 1 131 ? -0.385 12.336 6.372 1.00 95.06 131 PRO A O 1
ATOM 1015 N N . GLY A 1 132 ? -2.396 12.872 5.511 1.00 92.94 132 GLY A N 1
ATOM 1016 C CA . GLY A 1 132 ? -2.424 11.803 4.507 1.00 92.94 132 GLY A CA 1
ATOM 1017 C C . GLY A 1 132 ? -2.824 10.426 5.049 1.00 92.94 132 GLY A C 1
ATOM 1018 O O . GLY A 1 132 ? -2.744 9.449 4.301 1.00 92.94 132 GLY A O 1
ATOM 1019 N N . ALA A 1 133 ? -3.235 10.330 6.318 1.00 96.44 133 ALA A N 1
ATOM 1020 C CA . ALA A 1 133 ? -3.850 9.128 6.856 1.00 96.44 133 ALA A CA 1
ATOM 1021 C C . ALA A 1 133 ? -5.341 9.069 6.513 1.00 96.44 133 ALA A C 1
ATOM 1023 O O . ALA A 1 133 ? -6.061 10.055 6.643 1.00 96.44 133 ALA A O 1
ATOM 1024 N N . GLU A 1 134 ? -5.797 7.895 6.090 1.00 97.00 134 GLU A N 1
ATOM 1025 C CA . GLU A 1 134 ? -7.185 7.640 5.721 1.00 97.00 134 GLU A CA 1
ATOM 1026 C C . GLU A 1 134 ? -7.669 6.334 6.370 1.00 97.00 134 GLU A C 1
ATOM 1028 O O . GLU A 1 134 ? -6.896 5.374 6.497 1.00 97.00 134 GLU A O 1
ATOM 1033 N N . PRO A 1 135 ? -8.936 6.256 6.799 1.00 97.62 135 PRO A N 1
ATOM 1034 C CA . PRO A 1 135 ? -9.512 5.001 7.248 1.00 97.62 135 PRO A CA 1
ATOM 1035 C C . PRO A 1 135 ? -9.808 4.089 6.054 1.00 97.62 135 PRO A C 1
ATOM 1037 O O . PRO A 1 135 ? -10.276 4.528 5.008 1.00 97.62 135 PRO A O 1
ATOM 1040 N N . CYS A 1 136 ? -9.585 2.788 6.216 1.00 96.88 136 CYS A N 1
ATOM 1041 C CA . CYS A 1 136 ? -10.040 1.803 5.247 1.00 96.88 136 CYS A CA 1
ATOM 1042 C C . CYS A 1 136 ? -11.573 1.705 5.240 1.00 96.88 136 CYS A C 1
ATOM 1044 O O . CYS A 1 136 ? -12.194 1.322 6.237 1.00 96.88 136 CYS A O 1
ATOM 1046 N N . GLU A 1 137 ? -12.178 1.984 4.088 1.00 96.31 137 GLU A N 1
ATOM 1047 C CA . GLU A 1 137 ? -13.627 1.880 3.893 1.00 96.31 137 GLU A CA 1
ATOM 1048 C C . GLU A 1 137 ? -14.110 0.424 3.918 1.00 96.31 137 GLU A C 1
ATOM 1050 O O . GLU A 1 137 ? -15.144 0.125 4.510 1.00 96.31 137 GLU A O 1
ATOM 1055 N N . ALA A 1 138 ? -13.337 -0.511 3.354 1.00 95.00 138 ALA A N 1
ATOM 1056 C CA . ALA A 1 138 ? -13.769 -1.904 3.210 1.00 95.00 138 ALA A CA 1
ATOM 1057 C C . ALA A 1 138 ? -13.944 -2.638 4.548 1.00 95.00 138 ALA A C 1
ATOM 1059 O O . ALA A 1 138 ? -14.774 -3.537 4.646 1.00 95.00 138 ALA A O 1
ATOM 1060 N N . CYS A 1 139 ? -13.170 -2.275 5.577 1.00 94.50 139 CYS A N 1
ATOM 1061 C CA . CYS A 1 139 ? -13.331 -2.822 6.927 1.00 94.50 139 CYS A CA 1
ATOM 1062 C C . CYS A 1 139 ? -14.063 -1.864 7.884 1.00 94.50 139 CYS A C 1
ATOM 1064 O O . CYS A 1 139 ? -14.118 -2.130 9.085 1.00 94.50 139 CYS A O 1
ATOM 1066 N N . GLY A 1 140 ? -14.581 -0.736 7.381 1.00 92.94 140 GLY A N 1
ATOM 1067 C CA . GLY A 1 140 ? -15.308 0.249 8.181 1.00 92.94 140 GLY A CA 1
ATOM 1068 C C . GLY A 1 140 ? -14.461 0.926 9.261 1.00 92.94 140 GLY A C 1
ATOM 1069 O O . GLY A 1 140 ? -14.974 1.216 10.341 1.00 92.94 140 GLY A O 1
ATOM 1070 N N . ALA A 1 141 ? -13.172 1.179 9.003 1.00 94.12 141 ALA A N 1
ATOM 1071 C CA . ALA A 1 141 ? -12.277 1.830 9.969 1.00 94.12 141 ALA A CA 1
ATOM 1072 C C . ALA A 1 141 ? -12.664 3.292 10.271 1.00 94.12 141 ALA A C 1
ATOM 1074 O O . ALA A 1 141 ? -12.199 3.859 11.255 1.00 94.12 141 ALA A O 1
ATOM 1075 N N . GLY A 1 142 ? -13.549 3.894 9.465 1.00 92.44 142 GLY A N 1
ATOM 1076 C CA . GLY A 1 142 ? -14.059 5.251 9.687 1.00 92.44 142 GLY A CA 1
ATOM 1077 C C . GLY A 1 142 ? -14.801 5.424 11.016 1.00 92.44 142 GLY A C 1
ATOM 1078 O O . GLY A 1 142 ? -14.852 6.531 11.540 1.00 92.44 142 GLY A O 1
ATOM 1079 N N . ARG A 1 143 ? -15.284 4.328 11.623 1.00 91.81 143 ARG A N 1
ATOM 1080 C CA . ARG A 1 143 ? -15.902 4.331 12.962 1.00 91.81 143 ARG A CA 1
ATOM 1081 C C . ARG A 1 143 ? -14.970 4.803 14.087 1.00 91.81 143 ARG A C 1
ATOM 1083 O O . ARG A 1 143 ? -15.436 5.070 15.181 1.00 91.81 143 ARG A O 1
ATOM 1090 N N . LEU A 1 144 ? -13.659 4.877 13.840 1.00 90.06 144 LEU A N 1
ATOM 1091 C CA . LEU A 1 144 ? -12.680 5.402 14.799 1.00 90.06 144 LEU A CA 1
ATOM 1092 C C . LEU A 1 144 ? -12.659 6.936 14.880 1.00 90.06 144 LEU A C 1
ATOM 1094 O O . LEU A 1 144 ? -12.006 7.489 15.760 1.00 90.06 144 LEU A O 1
ATOM 1098 N N . GLN A 1 145 ? -13.301 7.623 13.932 1.00 83.31 145 GLN A N 1
ATOM 1099 C CA . GLN A 1 145 ? -13.305 9.088 13.839 1.00 83.31 145 GLN A CA 1
ATOM 1100 C C . GLN A 1 145 ? -14.639 9.718 14.261 1.00 83.31 145 GLN A C 1
ATOM 1102 O O . GLN A 1 145 ? -14.737 10.944 14.291 1.00 83.31 145 GLN A O 1
ATOM 1107 N N . THR A 1 146 ? -15.651 8.895 14.543 1.00 72.88 146 THR A N 1
ATOM 1108 C CA . THR A 1 146 ? -16.962 9.302 15.071 1.00 72.88 146 THR A CA 1
ATOM 1109 C C . THR A 1 146 ? -16.941 9.341 16.586 1.00 72.88 146 THR A C 1
ATOM 1111 O O . THR A 1 146 ? -17.436 10.339 17.148 1.00 72.88 146 THR A O 1
#

Foldseek 3Di:
DDDDDDPDPDPDDPPDPDDDDDDPVPDDDDPPDDCPPVPPDDDVVVVVCRVPVDDDPDDDPDDDDDDDDDDDDDDDDDDDDQPWFKDKDFDDDDPPDPDDTAIEIGTPPDPVDPDDRPDTLVRSLVQCVDPNYDYDVVRPRVVSVD

pLDDT: mean 73.02, std 20.08, range [33.59, 97.62]

Organism: Streptomyces morookaense (NCBI:txid1970)

InterPro domains:
  IPR046200 Protein of unknown function DUF6233 [PF19746] (86-141)

Sequence (146 aa):
MVAHQFIAGRDLCEPSDVHFTVPSTHVEPLEGTSYRGVPIRRHLKAIARARTGRSHPAPPPTPQPAAPASGASQAPDAPAADTDRWKIQQMRRAYDSTGPRRTVVHHQDCWMERGPADLTTEQAVEALRRPGAEPCEACGAGRLQT